Protein AF-W2UG31-F1 (afdb_monomer_lite)

pLDDT: mean 88.17, std 14.82, range [48.47, 98.81]

Radius of gyration: 20.21 Å; chains: 1; bounding box: 58×25×52 Å

Secondary structure (DSSP, 8-state):
---GGGSPPPS-HHHHHHHHHHHHHHHHHHHHHHHHHHHHHHHHHHTTT--SS--HHHHHHHHHHHHHHHHHHHHHHHHHHHHHHHHHHHHHHHHHHTT-TTHHHHHHHHHHHHHHHHHHHHHHHH---HHHHHHHHHIIIIIHHHHHHHHIIIIIHHHHHHHHHTT----

Foldseek 3Di:
DDDLVPFDDALAVVLSVLLNVLLVLLVVLLVLLVVLLVLVVVVVVVVVVPPDDDPDPVVVVSVVVNVVSLVVNLVSLVVSLVSLVVSVVVLLVLCVVLVPPCSPVLVVLSVVVSVVSVVLSVLSVVDPDSVNSVVSSCCSPPVVNVSSSVCCVPPRNVSRVSSVVSPDHHD

Structure (mmCIF, N/CA/C/O backbone):
data_AF-W2UG31-F1
#
_entry.id   AF-W2UG31-F1
#
loop_
_atom_site.group_PDB
_atom_site.id
_atom_site.type_symbol
_atom_site.label_atom_id
_atom_site.label_alt_id
_atom_site.label_comp_id
_atom_site.label_asym_id
_atom_site.label_entity_id
_atom_site.label_seq_id
_atom_site.pdbx_PDB_ins_code
_atom_site.Cartn_x
_atom_site.Cartn_y
_atom_site.Cartn_z
_atom_site.occupancy
_atom_site.B_iso_or_equiv
_atom_site.auth_seq_id
_atom_site.auth_comp_id
_atom_site.auth_asym_id
_atom_site.auth_atom_id
_atom_site.pdbx_PDB_model_num
ATOM 1 N N . MET A 1 1 ? -1.614 6.078 -13.370 1.00 65.44 1 MET A N 1
ATOM 2 C CA . MET A 1 1 ? -1.445 6.363 -11.933 1.00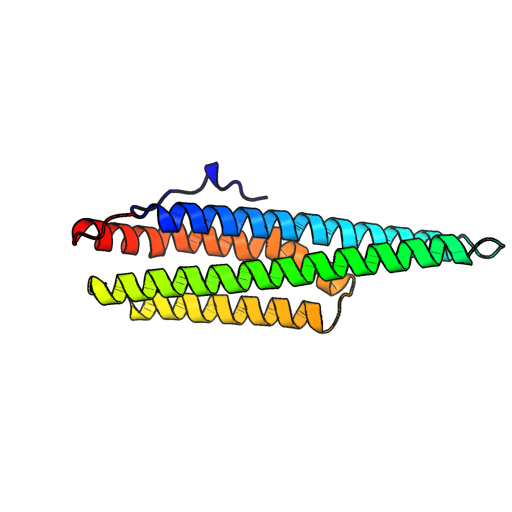 65.44 1 MET A CA 1
ATOM 3 C C . MET A 1 1 ? -2.823 6.568 -11.354 1.00 65.44 1 MET A C 1
ATOM 5 O O . MET A 1 1 ? -3.610 7.268 -11.987 1.00 65.44 1 MET A O 1
ATOM 9 N N . ILE A 1 2 ? -3.129 5.917 -10.235 1.00 68.25 2 ILE A N 1
ATOM 10 C CA . ILE A 1 2 ? -4.380 6.179 -9.521 1.00 68.25 2 ILE A CA 1
ATOM 11 C C . ILE A 1 2 ? -4.197 7.482 -8.745 1.00 68.25 2 ILE A C 1
ATOM 13 O O . ILE A 1 2 ? -3.188 7.656 -8.062 1.00 68.25 2 ILE A O 1
ATOM 17 N N . ASP A 1 3 ? -5.145 8.397 -8.918 1.00 74.31 3 ASP A N 1
ATOM 18 C CA . ASP A 1 3 ? -5.205 9.654 -8.183 1.00 74.31 3 ASP A CA 1
ATOM 19 C C . ASP A 1 3 ? -5.981 9.437 -6.880 1.00 74.31 3 ASP A C 1
ATOM 21 O O . ASP A 1 3 ? -7.165 9.083 -6.914 1.00 74.31 3 ASP A O 1
ATOM 25 N N . PHE A 1 4 ? -5.316 9.637 -5.738 1.00 72.75 4 PHE A N 1
ATOM 26 C CA . PHE A 1 4 ? -5.952 9.517 -4.428 1.00 72.75 4 PHE A CA 1
ATOM 27 C C . PHE A 1 4 ? -7.107 10.512 -4.250 1.00 72.75 4 PHE A C 1
ATOM 29 O O . PHE A 1 4 ? -8.078 10.193 -3.566 1.00 72.75 4 PHE A O 1
ATOM 36 N N . GLU A 1 5 ? -7.072 11.674 -4.911 1.00 72.19 5 GLU A N 1
ATOM 37 C CA . GLU A 1 5 ? -8.159 12.667 -4.865 1.00 72.19 5 GLU A CA 1
ATOM 38 C C . GLU A 1 5 ? -9.484 12.131 -5.431 1.00 72.19 5 GLU A C 1
ATOM 40 O O . GLU A 1 5 ? -10.547 12.703 -5.198 1.00 72.19 5 GLU A O 1
ATOM 45 N N . CYS A 1 6 ? -9.442 11.010 -6.153 1.00 77.12 6 CYS A N 1
ATOM 46 C CA . CYS A 1 6 ? -10.617 10.312 -6.666 1.00 77.12 6 CYS A CA 1
ATOM 47 C C . CYS A 1 6 ? -11.060 9.132 -5.782 1.00 77.12 6 CYS A C 1
ATOM 49 O O . CYS A 1 6 ? -11.990 8.411 -6.151 1.00 77.12 6 CYS A O 1
ATOM 51 N N . THR A 1 7 ? -10.407 8.907 -4.640 1.00 77.50 7 THR A N 1
ATOM 52 C CA . THR A 1 7 ? -10.728 7.809 -3.723 1.00 77.50 7 THR A CA 1
ATOM 53 C C . THR A 1 7 ? -11.632 8.298 -2.585 1.00 77.50 7 THR A C 1
ATOM 55 O O . THR A 1 7 ? -11.411 9.384 -2.042 1.00 77.50 7 THR A O 1
ATOM 58 N N . PRO A 1 8 ? -12.693 7.551 -2.227 1.00 85.75 8 PRO A N 1
ATOM 59 C CA . PRO A 1 8 ? -13.532 7.907 -1.090 1.00 85.75 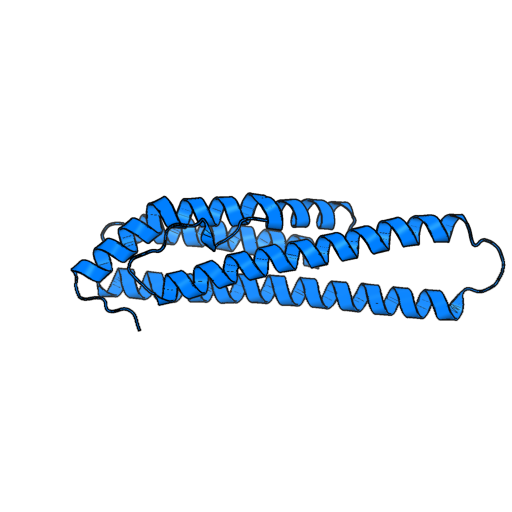8 PRO A CA 1
ATOM 60 C C . PRO A 1 8 ? -12.736 7.928 0.216 1.00 85.75 8 PRO A C 1
ATOM 62 O O . PRO A 1 8 ? -12.001 6.992 0.517 1.00 85.75 8 PRO A O 1
ATOM 65 N N . GLN A 1 9 ? -12.930 8.983 1.003 1.00 93.62 9 GLN A N 1
ATOM 66 C CA . GLN A 1 9 ? -12.378 9.082 2.350 1.00 93.62 9 GLN A CA 1
ATOM 67 C C . GLN A 1 9 ? -13.219 8.287 3.351 1.00 93.62 9 GLN A C 1
ATOM 69 O O . GLN A 1 9 ? -14.444 8.189 3.224 1.00 93.62 9 GLN A O 1
ATOM 74 N N . VAL A 1 10 ? -12.556 7.765 4.378 1.00 95.19 10 VAL A N 1
ATOM 75 C CA . VAL A 1 10 ? -13.175 7.051 5.497 1.00 95.19 10 VAL A CA 1
ATOM 76 C C . VAL A 1 10 ? -13.320 7.964 6.719 1.00 95.19 10 VAL A C 1
ATOM 78 O O . VAL A 1 10 ? -12.778 9.068 6.764 1.00 95.19 10 VAL A O 1
ATOM 81 N N . ALA A 1 11 ? -14.077 7.518 7.724 1.00 95.81 11 ALA A N 1
ATOM 82 C CA . ALA A 1 11 ? -14.434 8.335 8.890 1.00 95.81 11 ALA A CA 1
ATOM 83 C C . ALA A 1 11 ? -13.277 8.607 9.880 1.00 95.81 11 ALA A C 1
ATOM 85 O O . ALA A 1 11 ? -13.463 9.374 10.826 1.00 95.81 11 ALA A O 1
ATOM 86 N N . LEU A 1 12 ? -12.109 7.986 9.686 1.00 94.00 12 LEU A N 1
ATOM 87 C CA . LEU A 1 12 ? -10.915 8.161 10.515 1.0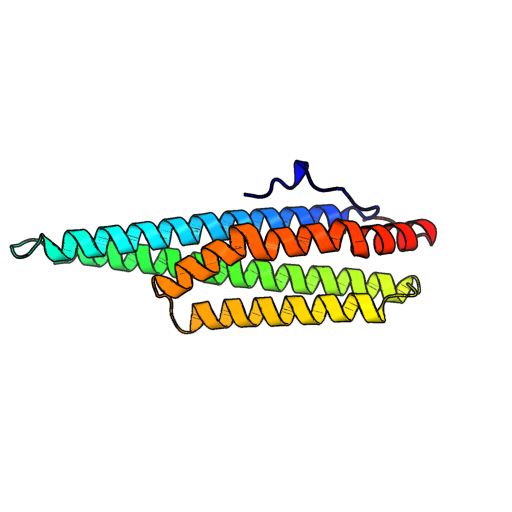0 94.00 12 LEU A CA 1
ATOM 88 C C . LEU A 1 12 ? -9.814 8.833 9.674 1.00 94.00 12 LEU A C 1
ATOM 90 O O . LEU A 1 12 ? -9.386 8.301 8.654 1.00 94.00 12 LEU A O 1
ATOM 94 N N . GLU A 1 13 ? -9.350 10.014 10.090 1.00 92.50 13 GLU A N 1
ATOM 95 C CA . GLU A 1 13 ? -8.414 10.849 9.318 1.00 92.50 13 GLU A CA 1
ATOM 96 C C . GLU A 1 13 ? -7.036 10.211 9.183 1.00 92.50 13 GLU A C 1
ATOM 98 O O . GLU A 1 13 ? -6.394 10.371 8.149 1.00 92.50 13 GLU A O 1
ATOM 103 N N . PHE A 1 14 ? -6.562 9.485 10.203 1.00 93.69 14 PHE A N 1
ATOM 104 C CA . PHE A 1 14 ? -5.256 8.830 10.116 1.00 93.69 14 PHE A CA 1
ATOM 105 C C . PHE A 1 14 ? -5.207 7.829 8.958 1.00 93.69 14 PHE A C 1
ATOM 107 O O . PHE A 1 14 ? -4.243 7.857 8.197 1.00 93.69 14 PHE A O 1
ATOM 114 N N . MET A 1 15 ? -6.288 7.068 8.750 1.00 95.50 15 MET A N 1
ATOM 115 C CA . MET A 1 15 ? -6.423 6.160 7.614 1.00 95.50 15 MET A CA 1
ATOM 116 C C . MET A 1 15 ? -6.369 6.937 6.297 1.00 95.50 15 MET A C 1
ATOM 118 O O . MET A 1 15 ? -5.601 6.586 5.416 1.00 95.50 15 MET A O 1
ATOM 122 N N . ASN A 1 16 ? -7.084 8.063 6.170 1.00 95.31 16 ASN A N 1
ATOM 123 C CA . ASN A 1 16 ? -7.031 8.884 4.950 1.00 95.31 16 ASN A CA 1
ATOM 124 C C . ASN A 1 16 ? -5.611 9.386 4.630 1.00 95.31 16 ASN A C 1
ATOM 126 O O . ASN A 1 16 ? -5.214 9.413 3.462 1.00 95.31 16 ASN A O 1
ATOM 130 N N . ARG A 1 17 ? -4.834 9.777 5.650 1.00 94.81 17 ARG A N 1
ATOM 131 C CA . ARG A 1 17 ? -3.430 10.192 5.479 1.00 94.81 17 ARG A CA 1
ATOM 132 C C . ARG A 1 17 ? -2.547 9.025 5.033 1.00 94.81 17 ARG A C 1
ATOM 134 O O . ARG A 1 17 ? -1.717 9.203 4.143 1.00 94.81 17 ARG A O 1
ATOM 141 N N . GLU A 1 18 ? -2.722 7.855 5.636 1.00 96.38 18 GLU A N 1
ATOM 142 C CA . GLU A 1 18 ? -1.924 6.659 5.348 1.00 96.38 18 GLU A CA 1
ATOM 143 C C . GLU A 1 18 ? -2.283 6.042 3.989 1.00 96.38 18 GLU A C 1
ATOM 145 O O . GLU A 1 18 ? -1.383 5.741 3.207 1.00 96.38 18 GLU A O 1
ATOM 150 N N . HIS A 1 19 ? -3.570 5.985 3.629 1.00 96.69 19 HIS A N 1
ATOM 151 C CA . HIS A 1 19 ? -4.023 5.574 2.299 1.00 96.69 19 HIS A CA 1
ATOM 152 C C . HIS A 1 19 ? -3.404 6.451 1.211 1.00 96.69 19 HIS A C 1
ATOM 154 O O . HIS A 1 19 ? -2.841 5.934 0.246 1.00 96.69 19 HIS A O 1
ATOM 160 N N . ARG A 1 20 ? -3.461 7.781 1.377 1.00 96.19 20 ARG A N 1
ATOM 161 C CA . ARG A 1 20 ? -2.838 8.730 0.446 1.00 96.19 20 ARG A CA 1
ATOM 162 C C . ARG A 1 20 ? -1.365 8.411 0.248 1.00 96.19 20 ARG A C 1
ATOM 164 O O . ARG A 1 20 ? -0.922 8.280 -0.890 1.00 96.19 20 ARG A O 1
ATOM 171 N N . LYS A 1 21 ? -0.634 8.249 1.354 1.00 96.31 21 LYS A N 1
ATOM 172 C CA . LYS A 1 21 ? 0.790 7.923 1.319 1.00 96.31 21 LYS A CA 1
ATOM 173 C C . LYS A 1 21 ? 1.047 6.620 0.557 1.00 96.31 21 LYS A C 1
ATOM 175 O O . LYS A 1 21 ? 1.932 6.592 -0.289 1.00 96.31 21 LYS A O 1
ATOM 180 N N . ALA A 1 22 ? 0.248 5.578 0.783 1.00 97.12 22 ALA A N 1
ATOM 181 C CA . ALA A 1 22 ? 0.396 4.306 0.079 1.00 97.12 22 ALA A CA 1
ATOM 182 C C . ALA A 1 22 ? 0.194 4.438 -1.445 1.00 97.12 22 ALA A C 1
ATOM 184 O O . ALA A 1 22 ? 0.939 3.834 -2.221 1.00 97.12 22 ALA A O 1
ATOM 185 N N . PHE A 1 23 ? -0.762 5.258 -1.903 1.00 96.62 23 PHE A N 1
ATOM 186 C CA . PHE A 1 23 ? -0.905 5.567 -3.333 1.00 96.62 23 PHE A CA 1
ATOM 187 C C . PHE A 1 23 ? 0.267 6.391 -3.877 1.00 96.62 23 PHE A C 1
ATOM 189 O O . PHE A 1 23 ? 0.734 6.124 -4.988 1.00 96.62 23 PHE A O 1
ATOM 196 N N . ASP A 1 24 ? 0.750 7.377 -3.122 1.00 96.31 24 ASP A N 1
ATOM 197 C CA . ASP A 1 24 ? 1.890 8.210 -3.515 1.00 96.31 24 ASP A CA 1
ATOM 198 C C . ASP A 1 24 ? 3.170 7.377 -3.658 1.00 96.31 24 ASP A C 1
ATOM 200 O O . ASP A 1 24 ? 3.866 7.493 -4.673 1.00 96.31 24 ASP A O 1
ATOM 204 N N . ASP A 1 25 ? 3.426 6.480 -2.706 1.00 97.38 25 ASP A N 1
ATOM 205 C CA . ASP A 1 25 ? 4.555 5.551 -2.714 1.00 97.38 25 ASP A CA 1
ATOM 206 C C . ASP A 1 25 ? 4.448 4.555 -3.877 1.00 97.38 25 ASP A C 1
ATOM 208 O O . ASP A 1 25 ? 5.421 4.356 -4.602 1.00 97.38 25 ASP A O 1
ATOM 212 N N . ALA A 1 26 ? 3.265 3.986 -4.142 1.00 96.62 26 ALA A N 1
ATOM 213 C CA . ALA A 1 26 ? 3.058 3.101 -5.294 1.00 96.62 26 ALA A CA 1
ATOM 214 C C . ALA A 1 26 ? 3.293 3.831 -6.632 1.00 96.62 26 ALA A C 1
ATOM 216 O O . ALA A 1 26 ? 3.957 3.318 -7.537 1.00 96.62 26 ALA A O 1
ATOM 217 N N . ASN A 1 27 ? 2.807 5.068 -6.752 1.00 96.06 27 ASN A N 1
ATOM 218 C CA . ASN A 1 27 ? 3.043 5.906 -7.924 1.00 96.06 27 ASN A CA 1
ATOM 219 C C . ASN A 1 27 ? 4.529 6.295 -8.064 1.00 96.06 27 ASN A C 1
ATOM 221 O O . ASN A 1 27 ? 5.030 6.386 -9.186 1.00 96.06 27 ASN A O 1
ATOM 225 N N . ALA A 1 28 ? 5.241 6.536 -6.960 1.00 96.50 28 ALA A N 1
ATOM 226 C CA . ALA A 1 28 ? 6.679 6.803 -6.961 1.00 96.50 28 ALA A CA 1
ATOM 227 C C . ALA A 1 28 ? 7.487 5.566 -7.367 1.00 96.50 28 ALA A C 1
ATOM 229 O O . ALA A 1 28 ? 8.345 5.669 -8.244 1.00 96.50 28 ALA A O 1
ATOM 230 N N . LEU A 1 29 ? 7.133 4.396 -6.838 1.00 96.81 29 LEU A N 1
ATOM 231 C CA . LEU A 1 29 ? 7.750 3.118 -7.178 1.00 96.81 29 LEU A CA 1
ATOM 232 C C . LEU A 1 29 ? 7.616 2.828 -8.672 1.00 96.81 29 LEU A C 1
ATOM 234 O O . LEU A 1 29 ? 8.593 2.481 -9.330 1.00 96.81 29 LEU A O 1
ATOM 238 N N . LYS A 1 30 ? 6.431 3.070 -9.241 1.00 95.62 30 LYS A N 1
ATOM 239 C CA . LYS A 1 30 ? 6.206 2.966 -10.685 1.00 95.62 30 LYS A CA 1
ATOM 240 C C . LYS A 1 30 ? 7.172 3.837 -11.493 1.00 95.62 30 LYS A C 1
ATOM 242 O O . LYS A 1 30 ? 7.716 3.369 -12.488 1.00 95.62 30 LYS A O 1
ATOM 247 N N . ARG A 1 31 ? 7.386 5.092 -11.084 1.00 95.81 31 ARG A N 1
ATOM 248 C CA . ARG A 1 31 ? 8.290 6.015 -11.793 1.00 95.81 31 ARG A CA 1
ATOM 249 C C . ARG A 1 31 ? 9.743 5.546 -11.739 1.00 95.81 31 ARG A C 1
ATOM 251 O O . ARG A 1 31 ? 10.412 5.592 -12.766 1.00 95.81 31 ARG A O 1
ATOM 258 N N . LEU A 1 32 ? 10.203 5.070 -10.581 1.00 95.31 32 LEU A N 1
ATOM 259 C CA . LEU A 1 32 ? 11.555 4.525 -10.432 1.00 95.31 32 LEU A CA 1
ATOM 260 C C . LEU A 1 32 ? 11.750 3.273 -11.296 1.00 95.31 32 LEU A C 1
ATOM 262 O O . LEU A 1 32 ? 12.729 3.175 -12.030 1.00 95.31 32 LEU A O 1
ATOM 266 N N . LEU A 1 33 ? 10.777 2.358 -11.294 1.00 94.81 33 LEU A N 1
ATOM 267 C CA . LEU A 1 33 ? 10.814 1.149 -12.121 1.00 94.81 33 LEU A CA 1
ATOM 268 C C . LEU A 1 33 ? 10.830 1.467 -13.622 1.00 94.81 33 LEU A C 1
ATOM 270 O O . LEU A 1 33 ? 11.576 0.841 -14.371 1.00 94.81 33 LEU A O 1
ATOM 274 N N . ASP A 1 34 ? 10.049 2.452 -14.073 1.00 93.00 34 ASP A N 1
ATOM 275 C CA . ASP A 1 34 ? 10.067 2.890 -15.473 1.00 93.00 34 ASP A CA 1
ATOM 276 C C . ASP A 1 34 ? 11.413 3.522 -15.863 1.00 93.00 34 ASP A C 1
ATOM 278 O O . ASP A 1 34 ? 11.903 3.276 -16.966 1.00 93.00 34 ASP A O 1
ATOM 282 N N . SER A 1 35 ? 12.020 4.304 -14.961 1.00 91.56 35 SER A N 1
ATOM 283 C CA . SER A 1 35 ? 13.359 4.880 -15.153 1.00 91.56 35 SER A CA 1
ATOM 284 C C . SER A 1 35 ? 14.416 3.783 -15.291 1.00 91.56 35 SER A C 1
ATOM 286 O O . SER A 1 35 ? 15.143 3.738 -16.285 1.00 91.56 35 SER A O 1
ATOM 288 N N . ALA A 1 36 ? 14.425 2.827 -14.358 1.00 90.50 36 ALA A N 1
ATOM 289 C CA . ALA A 1 36 ? 15.343 1.694 -14.372 1.00 90.50 36 ALA A CA 1
ATOM 290 C C . ALA A 1 36 ? 15.164 0.814 -15.623 1.00 90.50 36 ALA A C 1
ATOM 292 O O . ALA A 1 36 ? 16.141 0.321 -16.193 1.00 90.50 36 ALA A O 1
ATOM 293 N N . LEU A 1 37 ? 13.922 0.630 -16.088 1.00 90.19 37 LEU A N 1
ATOM 294 C CA . LEU A 1 37 ? 13.637 -0.081 -17.333 1.00 90.19 37 LEU A CA 1
ATOM 295 C C . LEU A 1 37 ? 14.212 0.656 -18.544 1.00 90.19 37 LEU A C 1
ATOM 297 O O . LEU A 1 37 ? 14.851 0.032 -19.391 1.00 90.19 37 LEU A O 1
ATOM 301 N N . ALA A 1 38 ? 13.983 1.969 -18.628 1.00 88.62 38 ALA A N 1
ATOM 302 C CA . ALA A 1 38 ? 14.470 2.792 -19.724 1.00 88.62 38 ALA A CA 1
ATOM 303 C C . ALA A 1 38 ? 15.998 2.724 -19.817 1.00 88.62 38 ALA A C 1
ATOM 305 O O . ALA A 1 38 ? 16.515 2.363 -20.873 1.00 88.62 38 ALA A O 1
ATOM 306 N N . LEU A 1 39 ? 16.711 2.970 -18.712 1.00 85.44 39 LEU A N 1
ATOM 307 C CA . LEU A 1 39 ? 18.178 2.926 -18.664 1.00 85.44 39 LEU A CA 1
ATOM 308 C C . LEU A 1 39 ? 18.741 1.601 -19.187 1.00 85.44 39 LEU A C 1
ATOM 310 O O . LEU A 1 39 ? 19.670 1.592 -19.987 1.00 85.44 39 LEU A O 1
ATOM 314 N N . ARG A 1 40 ? 18.135 0.473 -18.813 1.00 83.38 40 ARG A N 1
ATOM 315 C CA . ARG A 1 40 ? 18.595 -0.852 -19.252 1.00 83.38 40 ARG A CA 1
ATOM 316 C C . ARG A 1 40 ? 18.326 -1.144 -20.718 1.00 83.38 40 ARG A C 1
ATOM 318 O O . ARG A 1 40 ? 19.114 -1.843 -21.349 1.00 83.38 40 ARG A O 1
ATOM 325 N N . LEU A 1 41 ? 17.220 -0.641 -21.259 1.00 82.88 41 LEU A N 1
ATOM 326 C CA . LEU A 1 41 ? 16.925 -0.772 -22.684 1.00 82.88 41 LEU A CA 1
ATOM 327 C C . LEU A 1 41 ? 17.861 0.105 -23.529 1.00 82.88 41 LEU A C 1
ATOM 329 O O . LEU A 1 41 ? 18.283 -0.334 -24.597 1.00 82.88 41 LEU A O 1
ATOM 333 N N . PHE A 1 42 ? 18.214 1.302 -23.049 1.00 77.19 42 PHE A N 1
ATOM 334 C CA . PHE A 1 42 ? 19.154 2.197 -23.731 1.00 77.19 42 PHE A CA 1
ATOM 335 C C . PHE A 1 42 ? 20.605 1.696 -23.650 1.00 77.19 42 PHE A C 1
ATOM 337 O O . PHE A 1 42 ? 21.236 1.562 -24.697 1.00 77.19 42 PHE A O 1
ATOM 344 N N . GLY A 1 43 ? 21.092 1.286 -22.474 1.00 65.50 43 GLY A N 1
ATOM 345 C CA . GLY A 1 43 ? 22.449 0.735 -22.320 1.00 65.50 43 GLY A CA 1
ATOM 346 C C . GLY A 1 43 ? 22.672 -0.567 -23.107 1.00 65.50 43 GLY A C 1
ATOM 347 O O . GLY A 1 43 ? 23.735 -0.787 -23.685 1.00 65.50 43 GLY A O 1
ATOM 348 N N . ALA A 1 44 ? 21.637 -1.407 -23.250 1.00 59.25 44 ALA A N 1
ATOM 349 C CA . ALA A 1 44 ? 21.697 -2.587 -24.120 1.00 59.25 44 ALA A CA 1
ATOM 350 C C . ALA A 1 44 ? 21.803 -2.238 -25.621 1.00 59.25 44 ALA A C 1
ATOM 352 O O . ALA A 1 44 ? 22.280 -3.057 -26.407 1.00 59.25 44 ALA A O 1
ATOM 353 N N . SER A 1 45 ? 21.356 -1.043 -26.024 1.00 56.56 45 SER A N 1
ATOM 354 C CA . SER A 1 45 ? 21.428 -0.558 -27.405 1.00 56.56 45 SER A CA 1
ATOM 355 C C . SER A 1 45 ? 22.768 0.110 -27.729 1.00 56.56 45 SER A C 1
ATOM 357 O O . SER A 1 45 ? 23.225 -0.010 -28.864 1.00 56.56 45 SER A O 1
ATOM 359 N N . GLU A 1 46 ? 23.401 0.798 -26.774 1.00 53.84 46 GLU A N 1
ATOM 360 C CA . GLU A 1 46 ? 24.723 1.427 -26.953 1.00 53.84 46 GLU A CA 1
ATOM 361 C C . GLU A 1 46 ? 25.867 0.406 -26.892 1.00 53.84 46 GLU A C 1
ATOM 363 O O . GLU A 1 46 ? 26.774 0.454 -27.725 1.00 53.84 46 GLU A O 1
ATOM 368 N N . SER A 1 47 ? 25.756 -0.614 -26.032 1.00 52.41 47 SER A N 1
ATOM 369 C CA . SER A 1 47 ? 26.698 -1.745 -25.974 1.00 52.41 47 SER A CA 1
ATOM 370 C C . SER A 1 47 ? 26.821 -2.519 -27.300 1.00 52.41 47 SER A C 1
ATOM 372 O O . SER A 1 47 ? 27.856 -3.129 -27.559 1.00 52.41 47 SER A O 1
ATOM 374 N N . GLN A 1 48 ? 25.802 -2.488 -28.169 1.00 52.00 48 GLN A N 1
ATOM 375 C CA . GLN A 1 48 ? 25.868 -3.099 -29.506 1.00 52.00 48 GLN A CA 1
ATOM 376 C C . GLN A 1 48 ? 26.507 -2.195 -30.576 1.00 52.00 48 GLN A C 1
ATOM 378 O O . GLN A 1 48 ? 26.774 -2.672 -31.680 1.00 52.00 48 GLN A O 1
ATOM 383 N N . ALA A 1 49 ? 26.736 -0.910 -30.285 1.00 52.25 49 ALA A N 1
ATOM 384 C CA . ALA A 1 49 ? 27.219 0.087 -31.243 1.00 52.25 49 ALA A CA 1
ATOM 385 C C . ALA A 1 49 ? 28.660 0.568 -30.978 1.00 52.25 49 ALA A C 1
ATOM 387 O O . ALA A 1 49 ? 29.303 1.063 -31.904 1.00 52.25 49 ALA A O 1
ATOM 388 N N . LEU A 1 50 ? 29.175 0.414 -29.755 1.00 48.47 50 LEU A N 1
ATOM 389 C CA . LEU A 1 50 ? 30.480 0.923 -29.313 1.00 48.47 50 LEU A CA 1
ATOM 390 C C . LEU A 1 50 ? 31.552 -0.176 -29.262 1.00 48.47 50 LEU A C 1
ATOM 392 O O . LEU A 1 50 ? 32.170 -0.429 -28.237 1.00 48.47 50 LEU A O 1
ATOM 396 N N . ASP A 1 51 ? 31.809 -0.811 -30.401 1.00 48.56 51 ASP A N 1
ATOM 397 C CA . ASP A 1 51 ? 32.986 -1.667 -30.593 1.00 48.56 51 ASP A CA 1
ATOM 398 C C . ASP A 1 51 ? 34.110 -0.829 -31.242 1.00 48.56 51 ASP A C 1
ATOM 400 O O . ASP A 1 51 ? 34.546 -1.138 -32.341 1.00 48.56 51 ASP A O 1
ATOM 404 N N . GLU A 1 52 ? 34.496 0.312 -30.636 1.00 50.91 52 GLU A N 1
ATOM 405 C CA . GLU A 1 52 ? 35.766 1.037 -30.885 1.00 50.91 52 GLU A CA 1
ATOM 406 C C . GLU A 1 52 ? 35.920 2.299 -29.985 1.00 50.91 52 GLU A C 1
ATOM 408 O O . GLU A 1 52 ? 35.353 3.353 -30.253 1.00 50.91 52 GLU A O 1
ATOM 413 N N . PHE A 1 53 ? 36.779 2.189 -28.956 1.00 49.53 53 PHE A N 1
ATOM 414 C CA . PHE A 1 53 ? 37.461 3.256 -28.184 1.00 49.53 53 PHE A CA 1
ATOM 415 C C . PHE A 1 53 ? 36.631 4.302 -27.391 1.00 49.53 53 PHE A C 1
ATOM 417 O O . PHE A 1 53 ? 36.292 5.361 -27.914 1.00 49.53 53 PHE A O 1
ATOM 424 N N . GLY A 1 54 ? 36.517 4.110 -26.061 1.00 51.66 54 GLY A N 1
ATOM 425 C CA . GLY A 1 54 ? 36.183 5.203 -25.117 1.00 51.66 54 GLY A CA 1
ATOM 426 C C . GLY A 1 54 ? 35.675 4.850 -23.702 1.00 51.66 54 GLY A C 1
ATOM 427 O O . GLY A 1 54 ? 35.177 5.736 -23.021 1.00 51.66 54 GLY A O 1
ATOM 428 N N . ASP A 1 55 ? 35.796 3.602 -23.243 1.00 53.44 55 ASP A N 1
ATOM 429 C CA . ASP A 1 55 ? 34.728 2.941 -22.463 1.00 53.44 55 ASP A CA 1
ATOM 430 C C . ASP A 1 55 ? 34.776 3.042 -20.915 1.00 53.44 55 ASP A C 1
ATOM 432 O O . ASP A 1 55 ? 33.825 2.673 -20.232 1.00 53.44 55 ASP A O 1
ATOM 436 N N . GLU A 1 56 ? 35.861 3.525 -20.300 1.00 54.44 56 GLU A N 1
ATOM 437 C CA . GLU A 1 56 ? 36.027 3.367 -18.836 1.00 54.44 56 GLU A CA 1
ATOM 438 C C . GLU A 1 56 ? 35.222 4.376 -17.989 1.00 54.44 56 GLU A C 1
ATOM 440 O O . GLU A 1 56 ? 34.740 4.028 -16.914 1.00 54.44 56 GLU A O 1
ATOM 445 N N . ILE A 1 57 ? 35.033 5.617 -18.456 1.00 56.91 57 ILE A N 1
ATOM 446 C CA . ILE A 1 57 ? 34.365 6.673 -17.663 1.00 56.91 57 ILE A CA 1
ATOM 447 C C . ILE A 1 57 ? 32.834 6.611 -17.798 1.00 56.91 57 ILE A C 1
ATOM 449 O O . ILE A 1 57 ? 32.121 6.858 -16.824 1.00 56.91 57 ILE A O 1
ATOM 453 N N . GLU A 1 58 ? 32.322 6.273 -18.985 1.00 57.66 58 GLU A N 1
ATOM 454 C CA . GLU A 1 58 ? 30.878 6.129 -19.231 1.00 57.66 58 GLU A CA 1
ATOM 455 C C . GLU A 1 58 ? 30.326 4.900 -18.497 1.00 57.66 58 GLU A C 1
ATOM 457 O O . GLU A 1 58 ? 29.357 5.023 -17.745 1.00 57.66 58 GLU A O 1
ATOM 462 N N . THR A 1 59 ? 31.041 3.772 -18.559 1.00 60.03 59 THR A N 1
ATOM 463 C CA . THR A 1 59 ? 30.689 2.540 -17.840 1.00 60.03 59 THR A CA 1
ATOM 464 C C . THR A 1 59 ? 30.642 2.734 -16.317 1.00 60.03 59 THR A C 1
ATOM 466 O O . THR A 1 59 ? 29.709 2.273 -15.657 1.00 60.03 59 THR A O 1
ATOM 469 N N . GLU A 1 60 ? 31.601 3.452 -15.715 1.00 60.38 60 GLU A N 1
ATOM 470 C CA . GLU A 1 60 ? 31.582 3.729 -14.267 1.00 60.38 60 GLU A CA 1
ATOM 471 C C . GLU A 1 60 ? 30.392 4.608 -13.843 1.00 60.38 60 GLU A C 1
ATOM 473 O O . GLU A 1 60 ? 29.810 4.399 -12.771 1.00 60.38 60 GLU A O 1
ATOM 478 N N . MET A 1 61 ? 30.010 5.585 -14.671 1.00 60.81 61 MET A N 1
ATOM 479 C CA . MET A 1 61 ? 28.870 6.461 -14.400 1.00 60.81 61 MET A CA 1
ATOM 480 C C . MET A 1 61 ? 27.537 5.709 -14.533 1.00 60.81 61 MET A C 1
ATOM 482 O O . MET A 1 61 ? 26.665 5.868 -13.678 1.00 60.81 61 MET A O 1
ATOM 486 N N . GLU A 1 62 ? 27.392 4.850 -15.543 1.00 60.97 62 GLU A N 1
ATOM 487 C CA . GLU A 1 62 ? 26.202 4.015 -15.751 1.00 60.97 62 GLU A CA 1
ATOM 488 C C . GLU A 1 62 ? 25.997 2.972 -14.651 1.00 60.97 62 GLU A C 1
ATOM 490 O O . GLU A 1 62 ? 24.875 2.803 -14.158 1.00 60.97 62 GLU A O 1
ATOM 495 N N . ILE A 1 63 ? 27.072 2.304 -14.217 1.00 65.62 63 ILE A N 1
ATOM 496 C CA . ILE A 1 63 ? 27.031 1.346 -13.103 1.00 65.62 63 ILE A CA 1
ATOM 497 C C . ILE A 1 63 ? 26.593 2.054 -11.820 1.00 65.62 63 ILE A C 1
ATOM 499 O O . ILE A 1 63 ? 25.741 1.550 -11.087 1.00 65.62 63 ILE A O 1
ATOM 503 N N . LYS A 1 64 ? 27.138 3.246 -11.554 1.00 64.12 64 LYS A N 1
ATOM 504 C CA . LYS A 1 64 ? 26.811 4.012 -10.350 1.00 64.12 64 LYS A CA 1
ATOM 505 C C . LYS A 1 64 ? 25.362 4.499 -10.350 1.00 64.12 64 LYS A C 1
ATOM 507 O O . LYS A 1 64 ? 24.706 4.392 -9.319 1.00 64.12 64 LYS A O 1
ATOM 512 N N . THR A 1 65 ? 24.856 4.989 -11.480 1.00 67.06 65 THR A N 1
ATOM 513 C CA . THR A 1 65 ? 23.446 5.393 -11.623 1.00 67.06 65 THR A CA 1
ATOM 514 C C . THR A 1 65 ? 22.507 4.195 -11.485 1.00 67.06 65 THR A C 1
ATOM 516 O O . THR A 1 65 ? 21.551 4.258 -10.722 1.00 67.06 65 THR A O 1
ATOM 519 N N . SER A 1 66 ? 22.817 3.068 -12.130 1.00 69.81 66 SER A N 1
ATOM 520 C CA . SER A 1 66 ? 21.999 1.850 -12.035 1.00 69.81 66 SER A CA 1
ATOM 521 C C . SER A 1 66 ? 21.930 1.289 -10.611 1.00 69.81 66 SER A C 1
ATOM 523 O O . SER A 1 66 ? 20.892 0.770 -10.202 1.00 69.81 66 SER A O 1
ATOM 525 N N . GLN A 1 67 ? 23.022 1.393 -9.848 1.00 73.31 67 GLN A N 1
ATOM 526 C CA . GLN A 1 67 ? 23.049 0.981 -8.446 1.00 73.31 67 GLN A CA 1
ATOM 527 C C . GLN A 1 67 ? 22.222 1.922 -7.560 1.00 73.31 67 GLN A C 1
ATOM 529 O O . GLN A 1 67 ? 21.488 1.444 -6.701 1.00 73.31 67 GLN A O 1
ATOM 534 N N . LEU A 1 68 ? 22.305 3.238 -7.788 1.00 71.31 68 LEU A N 1
ATOM 535 C CA . LEU A 1 68 ? 21.508 4.227 -7.056 1.00 71.31 68 LEU A CA 1
ATOM 536 C C . LEU A 1 68 ? 20.005 4.014 -7.274 1.00 71.31 68 LEU A C 1
ATOM 538 O O . LEU A 1 68 ? 19.269 3.920 -6.296 1.00 71.31 68 LEU A O 1
ATOM 542 N N . ASP A 1 69 ? 19.568 3.836 -8.523 1.00 80.19 69 ASP A N 1
ATOM 543 C CA . ASP A 1 69 ? 18.165 3.541 -8.845 1.00 80.19 69 ASP A CA 1
ATOM 544 C C . ASP A 1 69 ? 17.700 2.239 -8.171 1.00 80.19 69 ASP A C 1
ATOM 546 O O . ASP A 1 69 ? 16.577 2.146 -7.672 1.00 80.19 69 ASP A O 1
ATOM 550 N N . SER A 1 70 ? 18.573 1.226 -8.119 1.00 86.81 70 SER A N 1
ATOM 551 C CA . SER A 1 70 ? 18.256 -0.047 -7.471 1.00 86.81 70 SER A CA 1
ATOM 552 C C . SER A 1 70 ? 18.069 0.096 -5.958 1.00 86.81 70 SER A C 1
ATOM 554 O O . SER A 1 70 ? 17.154 -0.509 -5.393 1.00 86.81 70 SER A O 1
ATOM 556 N N . ASP A 1 71 ? 18.919 0.890 -5.306 1.00 91.12 71 ASP A N 1
ATOM 557 C CA . ASP A 1 71 ? 18.848 1.150 -3.868 1.00 91.12 71 ASP A CA 1
ATOM 558 C C . ASP A 1 71 ? 17.604 1.989 -3.517 1.00 91.12 71 ASP A C 1
ATOM 560 O O . ASP A 1 71 ? 16.953 1.729 -2.504 1.00 91.12 71 ASP A O 1
ATOM 564 N N . GLU A 1 72 ? 17.230 2.960 -4.358 1.00 94.25 72 GLU A N 1
ATOM 565 C CA . GLU A 1 72 ? 16.011 3.763 -4.182 1.00 94.25 72 GLU A CA 1
ATOM 566 C C . GLU A 1 72 ? 14.735 2.919 -4.316 1.00 94.25 72 GLU A C 1
ATOM 568 O O . GLU A 1 72 ? 13.806 3.074 -3.517 1.00 94.25 72 GLU A O 1
ATOM 573 N N . ILE A 1 73 ? 14.688 1.996 -5.285 1.00 95.31 73 ILE A N 1
ATOM 574 C CA . ILE A 1 73 ? 13.564 1.061 -5.456 1.00 95.31 73 ILE A CA 1
ATOM 575 C C . ILE A 1 73 ? 13.428 0.155 -4.229 1.00 95.31 73 ILE A C 1
ATOM 577 O O . ILE A 1 73 ? 12.334 0.057 -3.671 1.00 95.31 73 ILE A O 1
ATOM 581 N N . GLU A 1 74 ? 14.523 -0.468 -3.783 1.00 95.62 74 GLU A N 1
ATOM 582 C CA . GLU A 1 74 ? 14.547 -1.325 -2.587 1.00 95.62 74 GLU A CA 1
ATOM 583 C C . GLU A 1 74 ? 14.044 -0.560 -1.354 1.00 95.62 74 GLU A C 1
ATOM 585 O O . GLU A 1 74 ? 13.141 -1.018 -0.651 1.00 95.62 74 GLU A O 1
ATOM 590 N N . GLN A 1 75 ? 14.575 0.643 -1.117 1.00 96.69 75 GLN A N 1
ATOM 591 C CA . GLN A 1 75 ? 14.167 1.475 0.014 1.00 96.69 75 GLN A CA 1
ATOM 592 C C . GLN A 1 75 ? 12.679 1.814 -0.036 1.00 96.69 75 GLN A C 1
ATOM 594 O O . GLN A 1 75 ? 11.994 1.694 0.980 1.00 96.69 75 GLN A O 1
ATOM 599 N N . LEU A 1 76 ? 12.156 2.196 -1.202 1.00 97.62 76 LEU A N 1
ATOM 600 C CA . LEU A 1 76 ? 10.749 2.556 -1.334 1.00 97.62 76 LEU A CA 1
ATOM 601 C C . LEU A 1 76 ? 9.818 1.346 -1.179 1.00 97.62 76 LEU A C 1
ATOM 603 O O . LEU A 1 76 ? 8.767 1.471 -0.551 1.00 97.62 76 LEU A O 1
ATOM 607 N N . MET A 1 77 ? 10.201 0.169 -1.686 1.00 97.62 77 MET A N 1
ATOM 608 C CA . MET A 1 77 ? 9.454 -1.073 -1.454 1.00 97.62 77 MET A CA 1
ATOM 609 C C . MET A 1 77 ? 9.410 -1.428 0.037 1.00 97.62 77 MET A C 1
ATOM 611 O O . MET A 1 77 ? 8.342 -1.762 0.560 1.00 97.62 77 MET A O 1
ATOM 615 N N . GLN A 1 78 ? 10.538 -1.296 0.741 1.00 97.81 78 GLN A N 1
ATOM 616 C CA . GLN A 1 78 ? 10.617 -1.526 2.182 1.00 97.81 78 GLN A CA 1
ATOM 617 C C . GLN A 1 78 ? 9.792 -0.501 2.974 1.00 97.81 78 GLN A C 1
ATOM 619 O O . GLN A 1 78 ? 9.107 -0.877 3.930 1.00 97.81 78 GLN A O 1
ATOM 624 N N . THR A 1 79 ? 9.827 0.780 2.592 1.00 98.38 79 THR A N 1
ATOM 625 C CA . THR A 1 79 ? 8.999 1.837 3.192 1.00 98.38 79 THR A CA 1
ATOM 626 C C . THR A 1 79 ? 7.517 1.540 3.011 1.00 98.38 79 THR A C 1
ATOM 628 O O . THR A 1 79 ? 6.797 1.499 4.006 1.00 98.38 79 THR A O 1
ATOM 631 N N . LEU A 1 80 ? 7.071 1.250 1.785 1.00 98.31 80 LEU A N 1
ATOM 632 C CA . LEU A 1 80 ? 5.670 0.938 1.501 1.00 98.31 80 LEU A CA 1
ATOM 633 C C . LEU A 1 80 ? 5.184 -0.259 2.331 1.00 98.31 80 LEU A C 1
ATOM 635 O O . LEU A 1 80 ? 4.113 -0.196 2.933 1.00 98.31 80 LEU A O 1
ATOM 639 N N . LEU A 1 81 ? 5.975 -1.335 2.410 1.00 98.50 81 LEU A N 1
ATOM 640 C CA . LEU A 1 81 ? 5.648 -2.502 3.232 1.00 98.50 81 LEU A CA 1
ATOM 641 C C . LEU A 1 81 ? 5.563 -2.146 4.720 1.00 98.50 81 LEU A C 1
ATOM 643 O O . LEU A 1 81 ? 4.609 -2.538 5.387 1.00 98.50 81 LEU A O 1
ATOM 647 N N . SER A 1 82 ? 6.546 -1.414 5.241 1.00 98.50 82 SER A N 1
ATOM 648 C CA . SER A 1 82 ? 6.624 -1.101 6.674 1.00 98.50 82 SER A CA 1
ATOM 649 C C . SER A 1 82 ? 5.486 -0.182 7.117 1.00 98.50 82 SER A C 1
ATOM 651 O O . SER A 1 82 ? 4.887 -0.408 8.167 1.00 98.50 82 SER A O 1
ATOM 653 N N . ASP A 1 83 ? 5.145 0.810 6.296 1.00 98.56 83 ASP A N 1
ATOM 654 C CA . ASP A 1 83 ? 4.030 1.713 6.572 1.00 98.56 83 ASP A CA 1
ATOM 655 C C . ASP A 1 83 ? 2.681 1.003 6.444 1.00 98.56 83 ASP A C 1
ATOM 657 O O . ASP A 1 83 ? 1.801 1.232 7.266 1.00 98.56 83 ASP A O 1
ATOM 661 N N . THR A 1 84 ? 2.535 0.080 5.487 1.00 98.56 84 THR A N 1
ATOM 662 C CA . THR A 1 84 ? 1.315 -0.736 5.354 1.00 98.56 84 THR A CA 1
ATOM 663 C C . THR A 1 84 ? 1.130 -1.676 6.551 1.00 98.56 84 THR A C 1
ATOM 665 O O . THR A 1 84 ? 0.020 -1.820 7.053 1.00 98.56 84 THR A O 1
ATOM 668 N N . VAL A 1 85 ? 2.211 -2.285 7.062 1.00 98.69 85 VAL A N 1
ATOM 669 C CA . VAL A 1 85 ? 2.164 -3.079 8.305 1.00 98.69 85 VAL A CA 1
ATOM 670 C C . VAL A 1 85 ? 1.693 -2.216 9.471 1.00 98.69 85 VAL A C 1
ATOM 672 O O . VAL A 1 85 ? 0.750 -2.592 10.160 1.00 98.69 85 VAL A O 1
ATOM 675 N N . ARG A 1 86 ? 2.315 -1.049 9.665 1.00 98.44 86 ARG A N 1
ATOM 676 C CA . ARG A 1 86 ? 1.956 -0.125 10.744 1.00 98.44 86 ARG A CA 1
ATOM 677 C C . ARG A 1 86 ? 0.498 0.331 10.650 1.00 98.44 86 ARG A C 1
ATOM 679 O O . ARG A 1 86 ? -0.184 0.392 11.666 1.00 98.44 86 ARG A O 1
ATOM 686 N N . HIS A 1 87 ? 0.043 0.660 9.447 1.00 98.25 87 HIS A N 1
ATOM 687 C CA . HIS A 1 87 ? -1.334 1.051 9.176 1.00 98.25 87 HIS A CA 1
ATOM 688 C C . HIS A 1 87 ? -2.315 -0.037 9.638 1.00 98.25 87 HIS A C 1
ATOM 690 O O . HIS A 1 87 ? -3.183 0.228 10.469 1.00 98.25 87 HIS A O 1
ATOM 696 N N . PHE A 1 88 ? -2.103 -1.289 9.219 1.00 98.69 88 PHE A N 1
ATOM 697 C CA . PHE A 1 88 ? -2.946 -2.405 9.652 1.00 98.69 88 PHE A CA 1
ATOM 698 C C . PHE A 1 88 ? -2.857 -2.693 11.150 1.00 98.69 88 PHE A C 1
ATOM 700 O O . PHE A 1 88 ? -3.865 -3.049 11.748 1.00 98.69 88 PHE A O 1
ATOM 707 N N . GLU A 1 89 ? -1.695 -2.527 11.785 1.00 98.25 89 GLU A N 1
ATOM 708 C CA . GLU A 1 89 ? -1.570 -2.673 13.242 1.00 98.25 89 GLU A CA 1
ATOM 709 C C . GLU A 1 89 ? -2.467 -1.673 13.990 1.00 98.25 89 GLU A C 1
ATOM 711 O O . GLU A 1 89 ? -3.174 -2.064 14.919 1.00 98.25 89 GLU A O 1
ATOM 716 N N . LEU A 1 90 ? -2.498 -0.409 13.552 1.00 97.19 90 LEU A N 1
ATOM 717 C CA . LEU A 1 90 ? -3.350 0.632 14.142 1.00 97.19 90 LEU A CA 1
ATOM 718 C C . LEU A 1 90 ? -4.840 0.355 13.919 1.00 97.19 90 LEU A C 1
ATOM 720 O O . LEU A 1 90 ? -5.664 0.554 14.817 1.00 97.19 90 LEU A O 1
ATOM 724 N N . GLU A 1 91 ? -5.203 -0.113 12.728 1.00 98.12 91 GLU A N 1
ATOM 725 C CA . GLU A 1 91 ? -6.577 -0.507 12.435 1.00 98.12 91 GLU A CA 1
ATOM 726 C C . GLU A 1 91 ? -7.016 -1.717 13.248 1.00 98.12 91 GLU A C 1
ATOM 728 O O . GLU A 1 91 ? -8.123 -1.730 13.778 1.00 98.12 91 GLU A O 1
ATOM 733 N N . GLU A 1 92 ? -6.161 -2.729 13.380 1.00 98.38 92 GLU A N 1
ATOM 734 C CA . GLU A 1 92 ? -6.452 -3.932 14.152 1.00 98.38 92 GLU A CA 1
ATOM 735 C C . GLU A 1 92 ? -6.562 -3.648 15.649 1.00 98.38 92 GLU A C 1
ATOM 737 O O . GLU A 1 92 ? -7.458 -4.202 16.294 1.00 98.38 92 GLU A O 1
ATOM 742 N N . GLU A 1 93 ? -5.721 -2.759 16.185 1.00 97.19 93 GLU A N 1
ATOM 743 C CA . GLU A 1 93 ? -5.843 -2.230 17.548 1.00 97.19 93 GLU A CA 1
ATOM 744 C C . GLU A 1 93 ? -7.184 -1.509 17.728 1.00 97.19 93 GLU A C 1
ATOM 746 O O . GLU A 1 93 ? -7.921 -1.785 18.675 1.00 97.19 93 GLU A O 1
ATOM 751 N N . SER A 1 94 ? -7.566 -0.666 16.767 1.00 96.38 94 SER A N 1
ATOM 752 C CA . SER A 1 94 ? -8.844 0.049 16.808 1.00 96.38 94 SER A CA 1
ATOM 753 C C . SER A 1 94 ? -10.036 -0.920 16.689 1.00 96.38 94 SER A C 1
ATOM 755 O O . SER A 1 94 ? -11.025 -0.821 17.417 1.00 96.38 94 SER A O 1
ATOM 757 N N . MET A 1 95 ? -9.965 -1.921 15.812 1.00 97.94 95 MET A N 1
ATOM 758 C CA . MET A 1 95 ? -10.993 -2.958 15.690 1.00 97.94 95 MET A CA 1
ATOM 759 C C . MET A 1 95 ? -11.142 -3.772 16.979 1.00 97.94 95 MET A C 1
ATOM 761 O O . MET A 1 95 ? -12.257 -4.172 17.320 1.00 97.94 95 MET A O 1
ATOM 765 N N . GLU A 1 96 ? -10.045 -4.024 17.691 1.00 97.81 96 GLU A N 1
ATOM 766 C CA . GLU A 1 96 ? -10.051 -4.672 19.000 1.00 97.81 96 GLU A CA 1
ATOM 767 C C . GLU A 1 96 ? -10.691 -3.791 20.073 1.00 97.81 96 GLU A C 1
ATOM 769 O O . GLU A 1 96 ? -11.625 -4.238 20.742 1.00 97.81 96 GLU A O 1
ATOM 774 N N . GLU A 1 97 ? -10.237 -2.544 20.197 1.00 97.12 97 GLU A N 1
ATOM 775 C CA . GLU A 1 97 ? -10.693 -1.585 21.207 1.00 97.12 97 GLU A CA 1
ATOM 776 C C . GLU A 1 97 ? -12.209 -1.361 21.141 1.00 97.12 97 GLU A C 1
ATOM 778 O O . GLU A 1 97 ? -12.901 -1.412 22.161 1.00 97.12 97 GLU A O 1
ATOM 783 N N . TYR A 1 98 ? -12.745 -1.169 19.934 1.00 97.19 98 TYR A N 1
ATOM 784 C CA . TYR A 1 98 ? -14.164 -0.871 19.722 1.00 97.19 98 TYR A CA 1
ATOM 785 C C . TYR A 1 98 ? -15.021 -2.124 19.476 1.00 97.19 98 TYR A C 1
ATOM 787 O O . TYR A 1 98 ? -16.236 -2.019 19.284 1.00 97.19 98 TYR A O 1
ATOM 795 N N . GLY A 1 99 ? -14.422 -3.319 19.486 1.00 97.56 99 GLY A N 1
ATOM 796 C CA . GLY A 1 99 ? -15.130 -4.589 19.313 1.00 97.56 99 GLY A CA 1
ATOM 797 C C . GLY A 1 99 ? -15.789 -4.737 17.939 1.00 97.56 99 GLY A C 1
ATOM 798 O O . GLY A 1 99 ? -16.960 -5.110 17.855 1.00 97.56 99 GLY A O 1
ATOM 799 N N . PHE A 1 100 ? -15.067 -4.416 16.862 1.00 98.38 100 PHE A N 1
ATOM 800 C CA . PHE A 1 100 ? -15.578 -4.513 15.495 1.00 98.38 100 PHE A CA 1
ATOM 801 C C . PHE A 1 100 ? -15.941 -5.970 15.129 1.00 98.38 100 PHE A C 1
ATOM 803 O O . PHE A 1 100 ? -15.068 -6.842 15.157 1.00 98.38 100 PHE A O 1
ATOM 810 N N . PRO A 1 101 ? -17.201 -6.264 14.740 1.00 97.94 101 PRO A N 1
ATOM 811 C CA . PRO A 1 101 ? -17.661 -7.643 14.562 1.00 97.94 101 PRO A CA 1
ATOM 812 C C . PRO A 1 101 ? -16.922 -8.455 13.490 1.00 97.94 101 PRO A C 1
ATOM 814 O O . PRO A 1 101 ? -16.765 -9.659 13.661 1.00 97.94 101 PRO A O 1
ATOM 817 N N . ALA A 1 102 ? -16.473 -7.815 12.405 1.00 97.88 102 ALA A N 1
ATOM 818 C CA . ALA A 1 102 ? -15.811 -8.475 11.274 1.00 97.88 102 ALA A CA 1
ATOM 819 C C . ALA A 1 102 ? -14.274 -8.362 11.326 1.00 97.88 102 ALA A C 1
ATOM 821 O O . ALA A 1 102 ? -13.607 -8.407 10.293 1.00 97.88 102 ALA A O 1
ATOM 822 N N . ARG A 1 103 ? -13.693 -8.184 12.526 1.00 98.12 103 ARG A N 1
ATOM 823 C CA . ARG A 1 103 ? -12.234 -8.086 12.726 1.00 98.12 103 ARG A CA 1
ATOM 824 C C . ARG A 1 103 ? -11.491 -9.285 12.134 1.00 98.12 103 ARG A C 1
ATOM 826 O O . ARG A 1 103 ? -10.440 -9.107 11.535 1.00 98.12 103 ARG A O 1
ATOM 833 N N . GLY A 1 104 ? -12.029 -10.496 12.304 1.00 98.12 104 GLY A N 1
ATOM 834 C CA . GLY A 1 104 ? -11.384 -11.725 11.838 1.00 98.12 104 GLY A CA 1
ATOM 835 C C . GLY A 1 104 ? -11.187 -11.740 10.324 1.00 98.12 104 GLY A C 1
ATOM 836 O O . GLY A 1 104 ? -10.071 -11.929 9.850 1.00 98.12 104 GLY A O 1
ATOM 837 N N . GLU A 1 105 ? -12.256 -11.488 9.572 1.00 98.25 105 GLU A N 1
ATOM 838 C CA . GLU A 1 105 ? -12.227 -11.400 8.113 1.00 98.25 105 GLU A CA 1
ATOM 839 C C . GLU A 1 105 ? -11.356 -10.234 7.633 1.00 98.25 105 GLU A C 1
ATOM 841 O O . GLU A 1 105 ? -10.627 -10.386 6.657 1.00 98.25 105 GLU A O 1
ATOM 846 N N . HIS A 1 106 ? -11.385 -9.101 8.342 1.00 98.50 106 HIS A N 1
ATOM 847 C CA . HIS A 1 106 ? -10.568 -7.935 8.016 1.00 98.50 106 HIS A CA 1
ATOM 848 C C . HIS A 1 106 ? -9.065 -8.232 8.126 1.00 98.50 106 HIS A C 1
ATOM 850 O O . HIS A 1 106 ? -8.337 -8.129 7.138 1.00 98.50 106 HIS A O 1
ATOM 856 N N . SER A 1 107 ? -8.615 -8.723 9.282 1.00 98.44 107 SER A N 1
ATOM 857 C CA . SER A 1 107 ? -7.212 -9.093 9.504 1.00 98.44 107 SER A CA 1
ATOM 858 C C . SER A 1 107 ? -6.712 -10.197 8.568 1.00 98.44 107 SER A C 1
ATOM 860 O O . SER A 1 107 ? -5.521 -10.278 8.272 1.00 98.44 107 SER A O 1
ATOM 862 N N . GLU A 1 108 ? -7.588 -11.085 8.093 1.00 98.62 108 GLU A N 1
ATOM 863 C CA . GLU A 1 108 ? -7.200 -12.096 7.105 1.00 98.62 108 GLU A CA 1
ATOM 864 C C . GLU A 1 108 ? -6.884 -11.483 5.734 1.00 98.62 108 GLU A C 1
ATOM 866 O O . GLU A 1 108 ? -5.912 -11.899 5.099 1.00 98.62 108 GLU A O 1
ATOM 871 N N . GLU A 1 109 ? -7.634 -10.473 5.281 1.00 98.56 109 GLU A N 1
ATOM 872 C CA . GLU A 1 109 ? -7.290 -9.745 4.051 1.00 98.56 109 GLU A CA 1
AT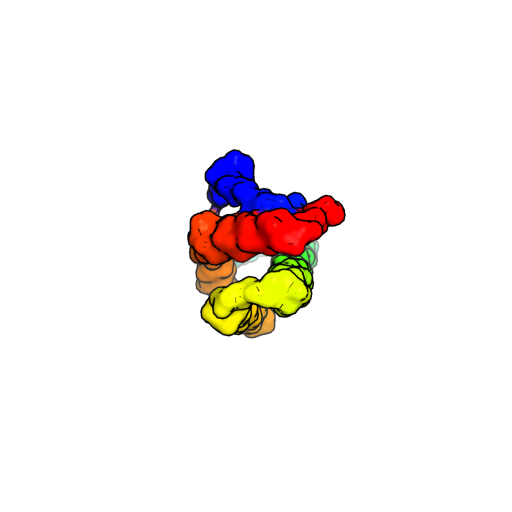OM 873 C C . GLU A 1 109 ? -5.973 -8.966 4.207 1.00 98.56 109 GLU A C 1
ATOM 875 O O . GLU A 1 109 ? -5.134 -9.018 3.301 1.00 98.56 109 GLU A O 1
ATOM 880 N N . HIS A 1 110 ? -5.717 -8.370 5.381 1.00 98.69 110 HIS A N 1
ATOM 881 C CA . HIS A 1 110 ? -4.418 -7.762 5.709 1.00 98.69 110 HIS A CA 1
ATOM 882 C C . HIS A 1 110 ? -3.269 -8.771 5.601 1.00 98.69 110 HIS A C 1
ATOM 884 O O . HIS A 1 110 ? -2.262 -8.523 4.937 1.00 98.69 110 HIS A O 1
ATOM 890 N N . ARG A 1 111 ? -3.404 -9.962 6.200 1.00 98.81 111 ARG A N 1
ATOM 891 C CA . ARG A 1 111 ? -2.358 -10.999 6.118 1.00 98.81 111 ARG A CA 1
ATOM 892 C C . ARG A 1 111 ? -2.074 -11.418 4.681 1.00 98.81 111 ARG A C 1
ATOM 894 O O . ARG A 1 111 ? -0.910 -11.616 4.331 1.00 98.81 111 ARG A O 1
ATOM 901 N N . ARG A 1 112 ? -3.110 -11.547 3.847 1.00 98.69 112 ARG A N 1
ATOM 902 C CA . ARG A 1 112 ? -2.960 -11.930 2.435 1.00 98.69 112 ARG A CA 1
ATOM 903 C C . ARG A 1 112 ? -2.201 -10.878 1.640 1.00 98.69 112 ARG A C 1
ATOM 905 O O . ARG A 1 112 ? -1.261 -11.240 0.935 1.00 98.69 112 ARG A O 1
ATOM 912 N N . VAL A 1 113 ? -2.568 -9.602 1.767 1.00 98.56 113 VAL A N 1
ATOM 913 C CA . VAL A 1 113 ? -1.866 -8.534 1.042 1.00 98.56 113 VAL A CA 1
ATOM 914 C C . VAL A 1 113 ? -0.435 -8.372 1.555 1.00 98.56 113 VAL A C 1
ATOM 916 O O . VAL A 1 113 ? 0.478 -8.264 0.746 1.00 98.56 113 VAL A O 1
ATOM 919 N N . LEU A 1 114 ? -0.194 -8.466 2.868 1.00 98.75 114 LEU A N 1
ATOM 920 C CA . LEU A 1 114 ? 1.158 -8.375 3.425 1.00 98.75 114 LEU A CA 1
ATOM 921 C C . LEU A 1 114 ? 2.052 -9.521 2.951 1.00 98.75 114 LEU A C 1
ATOM 923 O O . LEU A 1 114 ? 3.240 -9.309 2.708 1.00 98.75 114 LEU A O 1
ATOM 927 N N . GLN A 1 115 ? 1.511 -10.735 2.818 1.00 98.75 115 GLN A N 1
ATOM 928 C CA . GLN A 1 115 ? 2.263 -11.844 2.237 1.00 98.75 115 GLN A CA 1
ATOM 929 C C . GLN A 1 115 ? 2.589 -11.572 0.769 1.00 98.75 115 GLN A C 1
ATOM 931 O O . GLN A 1 115 ? 3.740 -11.718 0.369 1.00 98.75 115 GLN A O 1
ATOM 936 N N . TRP A 1 116 ? 1.613 -11.105 -0.008 1.00 98.56 116 TRP A N 1
ATOM 937 C CA . TRP A 1 116 ? 1.835 -10.749 -1.405 1.00 98.56 116 TRP A CA 1
ATOM 938 C C . TRP A 1 116 ? 2.904 -9.657 -1.561 1.00 98.56 116 TRP A C 1
ATOM 940 O O . TRP A 1 116 ? 3.835 -9.832 -2.338 1.00 98.56 116 TRP A O 1
ATOM 950 N N . MET A 1 117 ? 2.859 -8.588 -0.761 1.00 98.56 117 MET A N 1
ATOM 951 C CA . MET A 1 117 ? 3.880 -7.531 -0.771 1.00 98.56 117 MET A CA 1
ATOM 952 C C . MET A 1 117 ? 5.286 -8.068 -0.461 1.00 98.56 117 MET A C 1
ATOM 954 O O . MET A 1 117 ? 6.256 -7.663 -1.101 1.00 98.56 117 MET A O 1
ATOM 958 N N . LYS A 1 118 ? 5.412 -9.002 0.492 1.00 98.25 118 LYS A N 1
ATOM 959 C CA . LYS A 1 118 ? 6.691 -9.664 0.811 1.00 98.25 118 LYS A CA 1
ATOM 960 C C . LYS A 1 118 ? 7.202 -10.524 -0.342 1.00 98.25 118 LYS A C 1
ATOM 962 O O . LYS A 1 118 ? 8.414 -10.587 -0.555 1.00 98.25 118 LYS A O 1
ATOM 967 N N . ASP A 1 119 ? 6.305 -11.173 -1.077 1.00 97.56 119 ASP A N 1
ATOM 968 C CA . ASP A 1 119 ? 6.664 -11.975 -2.246 1.00 97.56 119 ASP A CA 1
ATOM 969 C C . ASP A 1 119 ? 7.186 -11.077 -3.382 1.00 97.56 119 ASP A C 1
ATOM 971 O O . ASP A 1 119 ? 8.213 -11.394 -3.983 1.00 97.56 119 ASP A O 1
ATOM 975 N N . GLU A 1 120 ? 6.552 -9.922 -3.617 1.00 97.12 120 GLU A N 1
ATOM 976 C CA . GLU A 1 120 ? 7.013 -8.924 -4.596 1.00 97.12 120 GLU A CA 1
ATOM 977 C C . GLU A 1 120 ? 8.374 -8.327 -4.206 1.00 97.12 120 GLU A C 1
ATOM 979 O O . GLU A 1 120 ? 9.269 -8.200 -5.041 1.00 97.12 120 GLU A O 1
ATOM 984 N N . HIS A 1 121 ? 8.579 -8.034 -2.920 1.00 94.50 121 HIS A N 1
ATOM 985 C CA . HIS A 1 121 ? 9.876 -7.593 -2.405 1.00 94.50 121 HIS A CA 1
ATOM 986 C C . HIS A 1 121 ? 10.954 -8.670 -2.576 1.00 94.50 121 HIS A C 1
ATOM 988 O O . HIS A 1 121 ? 12.068 -8.392 -3.011 1.00 94.50 121 HIS A O 1
ATOM 994 N N . SER A 1 122 ? 10.617 -9.930 -2.295 1.00 94.19 122 SER A N 1
ATOM 995 C CA . SER A 1 122 ? 11.534 -11.058 -2.484 1.00 94.19 122 SER A CA 1
ATOM 996 C C . SER A 1 122 ? 11.878 -11.284 -3.957 1.00 94.19 122 SER A C 1
ATOM 998 O O . SER A 1 122 ? 12.975 -11.752 -4.260 1.00 94.19 122 SER A O 1
ATOM 1000 N N . LEU A 1 123 ? 10.959 -10.984 -4.880 1.00 93.44 123 LEU A N 1
ATOM 1001 C CA . LEU A 1 123 ? 11.222 -11.041 -6.316 1.00 93.44 123 LEU A CA 1
ATOM 1002 C C . LEU A 1 123 ? 12.287 -10.014 -6.713 1.00 93.44 123 LEU A C 1
ATOM 1004 O O . LEU A 1 123 ? 13.256 -10.384 -7.374 1.00 93.44 123 LEU A O 1
ATOM 1008 N N . TRP A 1 124 ? 12.140 -8.770 -6.250 1.00 92.81 124 TRP A N 1
ATOM 1009 C CA . TRP A 1 124 ? 13.118 -7.708 -6.475 1.00 92.81 124 TRP A CA 1
ATOM 1010 C C . TRP A 1 124 ? 14.504 -8.069 -5.923 1.00 92.81 124 TRP A C 1
ATOM 1012 O O . TRP A 1 124 ? 15.476 -8.076 -6.675 1.00 92.81 124 TRP A O 1
ATOM 1022 N N . SER A 1 125 ? 14.597 -8.500 -4.659 1.00 88.38 125 SER A N 1
ATOM 1023 C CA . SER A 1 125 ? 15.887 -8.838 -4.034 1.00 88.38 125 SER A CA 1
ATOM 1024 C C . SER A 1 125 ? 16.597 -10.043 -4.677 1.00 88.38 125 SER A C 1
ATOM 1026 O O . SER A 1 125 ? 17.799 -10.226 -4.488 1.00 88.38 125 SER A O 1
ATOM 1028 N N . ARG A 1 126 ? 15.870 -10.910 -5.398 1.00 88.88 126 ARG A N 1
ATOM 1029 C CA . ARG A 1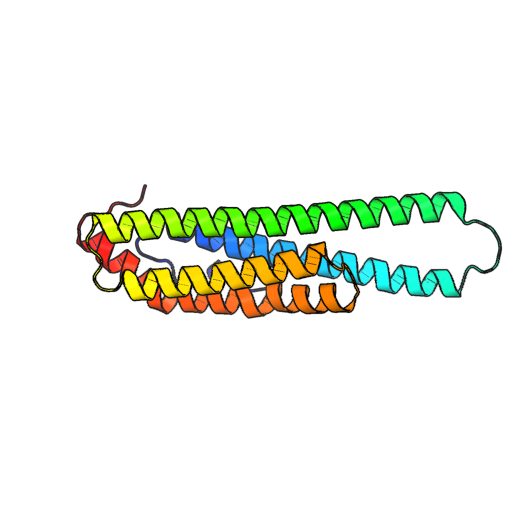 126 ? 16.438 -12.090 -6.073 1.00 88.88 126 ARG A CA 1
ATOM 1030 C C . ARG A 1 126 ? 17.011 -11.771 -7.443 1.00 88.88 126 ARG A C 1
ATOM 1032 O O . ARG A 1 126 ? 18.039 -12.338 -7.806 1.00 88.88 126 ARG A O 1
ATOM 1039 N N . ASP A 1 127 ? 16.293 -10.974 -8.221 1.00 81.56 127 ASP A N 1
ATOM 1040 C CA . ASP A 1 127 ? 16.638 -10.693 -9.605 1.00 81.56 127 ASP A CA 1
ATOM 1041 C C . ASP A 1 127 ? 16.027 -9.366 -10.040 1.00 81.56 127 ASP A C 1
ATOM 1043 O O . ASP A 1 127 ? 14.837 -9.275 -10.338 1.00 81.56 127 ASP A O 1
ATOM 1047 N N . CYS A 1 128 ? 16.867 -8.348 -10.167 1.00 84.69 128 CYS A N 1
ATOM 1048 C CA . CYS A 1 128 ? 16.504 -7.133 -10.863 1.00 84.69 128 CYS A CA 1
ATOM 1049 C C . CYS A 1 128 ? 16.666 -7.398 -12.364 1.00 84.69 128 CYS A C 1
ATOM 1051 O O . CYS A 1 128 ? 17.594 -6.859 -12.949 1.00 84.69 128 CYS A O 1
ATOM 1053 N N . SER A 1 129 ? 15.836 -8.209 -13.018 1.00 89.50 129 SER A N 1
ATOM 1054 C CA . SER A 1 129 ? 15.834 -8.359 -14.486 1.00 89.50 129 SER A CA 1
ATOM 1055 C C . SER A 1 129 ? 14.818 -7.424 -15.143 1.00 89.50 129 SER A C 1
ATOM 1057 O O . SER A 1 129 ? 13.990 -6.804 -14.478 1.00 89.50 129 SER A O 1
ATOM 1059 N N . ILE A 1 130 ? 14.869 -7.299 -16.473 1.00 90.56 130 ILE A N 1
ATOM 1060 C CA . ILE A 1 130 ? 13.848 -6.565 -17.244 1.00 90.56 130 ILE A CA 1
ATOM 1061 C C . ILE A 1 130 ? 12.452 -7.168 -17.016 1.00 90.56 130 ILE A C 1
ATOM 1063 O O . ILE A 1 130 ? 11.467 -6.434 -16.952 1.00 90.56 130 ILE A O 1
ATOM 1067 N N . GLU A 1 131 ? 12.352 -8.493 -16.881 1.00 93.38 131 GLU A N 1
ATOM 1068 C CA . GLU A 1 131 ? 11.085 -9.173 -16.602 1.00 93.38 131 GLU A CA 1
ATOM 1069 C C . GLU A 1 131 ? 10.556 -8.804 -15.212 1.00 93.38 131 GLU A C 1
ATOM 1071 O O . GLU A 1 131 ? 9.407 -8.368 -15.102 1.00 93.38 131 GLU A O 1
ATOM 1076 N N . THR A 1 132 ? 11.407 -8.868 -14.180 1.00 94.50 132 THR A N 1
ATOM 1077 C CA . THR A 1 132 ? 11.049 -8.437 -12.822 1.00 94.50 132 THR A CA 1
ATOM 1078 C C . THR A 1 132 ? 10.606 -6.977 -12.790 1.00 94.50 132 THR A C 1
ATOM 1080 O O . THR A 1 132 ? 9.553 -6.674 -12.231 1.00 94.50 132 THR A O 1
ATOM 1083 N N . ILE A 1 133 ? 11.352 -6.068 -13.428 1.00 94.50 133 ILE A N 1
ATOM 1084 C CA . ILE A 1 133 ? 10.995 -4.642 -13.464 1.00 94.50 133 ILE A CA 1
ATOM 1085 C C . ILE A 1 133 ? 9.630 -4.433 -14.125 1.00 94.50 133 ILE A C 1
ATOM 1087 O O . ILE A 1 133 ? 8.797 -3.703 -13.590 1.00 94.50 133 ILE A O 1
ATOM 1091 N N . ASN A 1 134 ? 9.363 -5.087 -15.259 1.00 94.69 134 ASN A N 1
ATOM 1092 C CA . ASN A 1 134 ? 8.066 -4.987 -15.931 1.00 94.69 134 ASN A CA 1
ATOM 1093 C C . ASN A 1 134 ? 6.922 -5.511 -15.054 1.00 94.69 134 ASN A C 1
ATOM 1095 O O . ASN A 1 134 ? 5.872 -4.872 -14.957 1.00 94.69 134 ASN A O 1
ATOM 1099 N N . HIS A 1 135 ? 7.119 -6.655 -14.397 1.00 95.81 135 HIS A N 1
ATOM 1100 C CA . HIS A 1 135 ? 6.129 -7.221 -13.481 1.00 95.81 135 HIS A CA 1
ATOM 1101 C C . HIS A 1 135 ? 5.844 -6.276 -12.307 1.00 95.81 135 HIS A C 1
ATOM 1103 O O . HIS A 1 135 ? 4.678 -5.969 -12.046 1.00 95.81 135 HIS A O 1
ATOM 1109 N N . LEU A 1 136 ? 6.884 -5.744 -11.658 1.00 96.69 136 LEU A N 1
ATOM 1110 C CA . LEU A 1 136 ? 6.742 -4.803 -10.544 1.00 96.69 136 LEU A CA 1
ATOM 1111 C C . LEU A 1 136 ? 6.134 -3.464 -10.987 1.00 96.69 136 LEU A C 1
ATOM 1113 O O . LEU A 1 136 ? 5.366 -2.850 -10.247 1.00 96.69 136 LEU A O 1
ATOM 1117 N N . SER A 1 137 ? 6.407 -3.028 -12.218 1.00 95.25 137 SER A N 1
ATOM 1118 C CA . SER A 1 137 ? 5.804 -1.827 -12.804 1.00 95.25 137 SER A CA 1
ATOM 1119 C C . SER A 1 137 ? 4.286 -2.004 -12.970 1.00 95.25 137 SER A C 1
ATOM 1121 O O . SER A 1 137 ? 3.507 -1.110 -12.634 1.00 95.25 137 SER A O 1
ATOM 1123 N N . ILE A 1 138 ? 3.823 -3.189 -13.388 1.00 95.69 138 ILE A N 1
ATOM 1124 C CA . ILE A 1 138 ? 2.388 -3.526 -13.440 1.00 95.69 138 ILE A CA 1
ATOM 1125 C C . ILE A 1 138 ? 1.791 -3.624 -12.030 1.00 95.69 138 ILE A C 1
ATOM 1127 O O . ILE A 1 138 ? 0.688 -3.129 -11.788 1.00 95.69 138 ILE A O 1
ATOM 1131 N N . TYR A 1 139 ? 2.510 -4.248 -11.096 1.00 97.19 139 TYR A N 1
ATOM 1132 C CA . TYR A 1 139 ? 2.110 -4.330 -9.692 1.00 97.19 139 TYR A CA 1
ATOM 1133 C C . TYR A 1 139 ? 1.842 -2.937 -9.098 1.00 97.19 139 TYR A C 1
ATOM 1135 O O . TYR A 1 139 ? 0.743 -2.691 -8.595 1.00 97.19 139 TYR A O 1
ATOM 1143 N N . ALA A 1 140 ? 2.803 -2.019 -9.234 1.00 96.62 140 ALA A N 1
ATOM 1144 C CA . ALA A 1 140 ? 2.755 -0.679 -8.657 1.00 96.62 140 ALA A CA 1
ATOM 1145 C C . ALA A 1 140 ? 1.734 0.245 -9.343 1.00 96.62 140 ALA A C 1
ATOM 1147 O O . ALA A 1 140 ? 1.191 1.143 -8.707 1.00 96.62 140 ALA A O 1
ATOM 1148 N N . ALA A 1 141 ? 1.452 0.041 -10.635 1.00 94.62 141 ALA A N 1
ATOM 1149 C CA . ALA A 1 141 ? 0.550 0.909 -11.394 1.00 94.62 141 ALA A CA 1
ATOM 1150 C C . ALA A 1 141 ? -0.915 0.473 -11.411 1.00 94.62 141 ALA A C 1
ATOM 1152 O O . ALA A 1 141 ? -1.784 1.313 -11.653 1.00 94.62 141 ALA A O 1
ATOM 1153 N N . ASP A 1 142 ? -1.178 -0.821 -11.227 1.00 94.81 142 ASP A N 1
ATOM 1154 C CA . ASP A 1 142 ? -2.510 -1.401 -11.394 1.00 94.81 142 ASP A CA 1
ATOM 1155 C C . ASP A 1 142 ? -2.889 -2.287 -10.211 1.00 94.81 142 ASP A C 1
ATOM 1157 O O . ASP A 1 142 ? -3.824 -1.962 -9.481 1.00 94.81 142 ASP A O 1
ATOM 1161 N N . ARG A 1 143 ? -2.163 -3.388 -9.981 1.00 96.69 143 ARG A N 1
ATOM 1162 C CA . ARG A 1 143 ? -2.638 -4.440 -9.069 1.00 96.6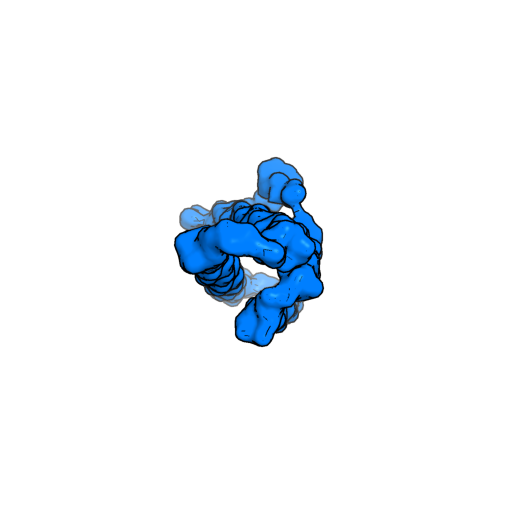9 143 ARG A CA 1
ATOM 1163 C C . ARG A 1 143 ? -2.775 -3.948 -7.629 1.00 96.69 143 ARG A C 1
ATOM 1165 O O . ARG A 1 143 ? -3.850 -4.101 -7.050 1.00 96.69 143 ARG A O 1
ATOM 1172 N N . PHE A 1 144 ? -1.720 -3.361 -7.062 1.00 97.75 144 PHE A N 1
ATOM 1173 C CA . PHE A 1 144 ? -1.740 -2.885 -5.676 1.00 97.75 144 PHE A CA 1
ATOM 1174 C C . PHE A 1 144 ? -2.687 -1.689 -5.490 1.00 97.75 144 PHE A C 1
ATOM 1176 O O . PHE A 1 144 ? -3.579 -1.787 -4.647 1.00 97.75 144 PHE A O 1
ATOM 1183 N N . PRO A 1 145 ? -2.624 -0.619 -6.311 1.00 96.00 145 PRO A N 1
ATOM 1184 C CA . PRO A 1 145 ? -3.567 0.494 -6.198 1.00 96.00 145 PRO A CA 1
ATOM 1185 C C . PRO A 1 145 ? -5.040 0.081 -6.336 1.00 96.00 145 PRO A C 1
ATOM 1187 O O . PRO A 1 145 ? -5.907 0.613 -5.644 1.00 96.00 145 PRO A O 1
ATOM 1190 N N . LYS A 1 146 ? -5.348 -0.880 -7.215 1.00 95.62 146 LYS A N 1
ATOM 1191 C CA . LYS A 1 146 ? -6.711 -1.392 -7.392 1.00 95.62 146 LYS A CA 1
ATOM 1192 C C . LYS A 1 146 ? -7.176 -2.223 -6.199 1.00 95.62 146 LYS A C 1
ATOM 1194 O O . LYS A 1 146 ? -8.341 -2.117 -5.818 1.00 95.62 146 LYS A O 1
ATOM 1199 N N . TRP A 1 147 ? -6.288 -3.037 -5.626 1.00 97.75 147 TRP A N 1
ATOM 1200 C CA . TRP A 1 147 ? -6.561 -3.748 -4.379 1.00 97.75 147 TRP A CA 1
ATOM 1201 C C . TRP A 1 147 ? -6.849 -2.755 -3.248 1.00 97.75 147 TRP A C 1
ATOM 1203 O O . TRP A 1 147 ? -7.909 -2.849 -2.633 1.00 97.75 147 TRP A O 1
ATOM 1213 N N . LEU A 1 148 ? -5.976 -1.759 -3.061 1.00 97.38 148 LEU A N 1
ATOM 1214 C CA . LEU A 1 148 ? -6.097 -0.752 -2.008 1.00 97.38 148 LEU A CA 1
ATOM 1215 C C . LEU A 1 148 ? -7.405 0.032 -2.144 1.00 97.38 148 LEU A C 1
ATOM 1217 O O . LEU A 1 148 ? -8.166 0.131 -1.192 1.00 97.38 148 LEU A O 1
ATOM 1221 N N . LEU A 1 149 ? -7.737 0.502 -3.350 1.00 96.25 149 LEU A N 1
ATOM 1222 C CA . LEU A 1 149 ? -9.013 1.176 -3.598 1.00 96.25 149 LEU A CA 1
ATOM 1223 C C . LEU A 1 149 ? -10.211 0.295 -3.225 1.00 96.25 149 LEU A C 1
ATOM 1225 O O . LEU A 1 149 ? -11.151 0.769 -2.592 1.00 96.25 149 LEU A O 1
ATOM 1229 N N . ASN A 1 150 ? -10.199 -0.977 -3.631 1.00 96.38 150 ASN A N 1
ATOM 1230 C CA . ASN A 1 150 ? -11.293 -1.889 -3.321 1.00 96.38 150 ASN A CA 1
ATOM 1231 C C . ASN A 1 150 ? -11.415 -2.133 -1.811 1.00 96.38 150 ASN A C 1
ATOM 1233 O O . ASN A 1 150 ? -12.528 -2.149 -1.290 1.00 96.38 150 ASN A O 1
ATOM 1237 N N . HIS A 1 151 ? -10.291 -2.302 -1.118 1.00 97.94 151 HIS A N 1
ATOM 1238 C CA . HIS A 1 151 ? -10.246 -2.470 0.330 1.00 97.94 151 HIS A CA 1
ATOM 1239 C C . HIS A 1 151 ? -10.850 -1.253 1.044 1.00 97.94 151 HIS A C 1
ATOM 1241 O O . HIS A 1 151 ? -11.839 -1.406 1.764 1.00 97.94 151 HIS A O 1
ATOM 1247 N N . ILE A 1 152 ? -10.417 -0.046 0.661 1.00 97.19 152 ILE A N 1
ATOM 1248 C CA . ILE A 1 152 ? -10.914 1.225 1.199 1.00 97.19 152 ILE A CA 1
ATOM 1249 C C . ILE A 1 152 ? -12.435 1.343 1.085 1.00 97.19 152 ILE A C 1
ATOM 1251 O O . ILE A 1 152 ? -13.140 1.621 2.062 1.00 97.19 152 ILE A O 1
ATOM 1255 N N . VAL A 1 153 ? -12.979 1.123 -0.115 1.00 96.25 153 VAL A N 1
ATOM 1256 C CA . VAL A 1 153 ? -14.413 1.354 -0.369 1.00 96.25 153 VAL A CA 1
ATOM 1257 C C . VAL A 1 153 ? -15.320 0.251 0.172 1.00 96.25 153 VAL A C 1
ATOM 1259 O O . VAL A 1 153 ? -16.532 0.456 0.243 1.00 96.25 153 VAL A O 1
ATOM 1262 N N . THR A 1 154 ? -14.776 -0.913 0.537 1.00 96.56 154 THR A N 1
ATOM 1263 C CA . THR A 1 154 ? -15.579 -2.054 1.004 1.00 96.56 154 THR A CA 1
ATOM 1264 C C . THR A 1 154 ? -15.398 -2.362 2.485 1.00 96.56 154 THR A C 1
ATOM 1266 O O . THR A 1 154 ? -16.397 -2.515 3.186 1.00 96.56 154 THR A O 1
ATOM 1269 N N . MET A 1 155 ? -14.166 -2.445 2.977 1.00 98.19 155 MET A N 1
ATOM 1270 C CA . MET A 1 155 ? -13.849 -2.918 4.326 1.00 98.19 155 MET A CA 1
ATOM 1271 C C . MET A 1 155 ? -13.585 -1.737 5.257 1.00 98.19 155 MET A C 1
ATOM 1273 O O . MET A 1 155 ? -14.295 -1.569 6.253 1.00 98.19 155 MET A O 1
ATOM 1277 N N . ASP A 1 156 ? -12.678 -0.850 4.866 1.00 98.25 156 ASP A N 1
ATOM 1278 C CA . ASP A 1 156 ? -12.206 0.276 5.678 1.00 98.25 156 ASP A CA 1
ATOM 1279 C C . ASP A 1 156 ? -13.327 1.277 5.923 1.00 98.25 156 ASP A C 1
ATOM 1281 O O . ASP A 1 156 ? -13.530 1.744 7.039 1.00 98.25 156 ASP A O 1
ATOM 1285 N N . THR A 1 157 ? -14.142 1.553 4.900 1.00 97.50 157 THR A N 1
ATOM 1286 C CA . THR A 1 157 ? -15.316 2.427 5.028 1.00 97.50 157 THR A CA 1
ATOM 1287 C C . THR A 1 157 ? -16.295 1.911 6.087 1.00 97.50 157 THR A C 1
ATOM 1289 O O . THR A 1 157 ? -16.832 2.698 6.877 1.00 97.50 157 THR A O 1
ATOM 1292 N N . VAL A 1 158 ? -16.537 0.596 6.126 1.00 97.44 158 VAL A N 1
ATOM 1293 C CA . VAL A 1 158 ? -17.447 -0.035 7.096 1.00 97.44 158 VAL A CA 1
ATOM 1294 C C . VAL A 1 158 ? -16.826 -0.027 8.489 1.00 97.44 158 VAL A C 1
ATOM 1296 O O . VAL A 1 158 ? -17.501 0.347 9.452 1.00 97.44 158 VAL A O 1
ATOM 1299 N N . MET A 1 159 ? -15.547 -0.388 8.588 1.00 97.75 159 MET A N 1
ATOM 1300 C CA . MET A 1 159 ? -14.790 -0.419 9.836 1.00 97.75 159 MET A CA 1
ATOM 1301 C C . MET A 1 159 ? -14.689 0.979 10.460 1.00 97.75 159 MET A C 1
ATOM 1303 O O . MET A 1 159 ? -15.165 1.187 11.577 1.00 97.75 159 MET A O 1
ATOM 1307 N N . ALA A 1 160 ? -14.217 1.974 9.710 1.00 97.38 160 ALA A N 1
ATOM 1308 C CA . ALA A 1 160 ? -14.095 3.355 10.166 1.00 97.38 160 ALA A CA 1
ATOM 1309 C C . ALA A 1 160 ? -15.449 3.939 10.593 1.00 97.38 160 ALA A C 1
ATOM 1311 O O . ALA A 1 160 ? -15.559 4.584 11.637 1.00 97.38 160 ALA A O 1
ATOM 1312 N N . SER A 1 161 ? -16.514 3.676 9.822 1.00 96.81 161 SER A N 1
ATOM 1313 C CA . SER A 1 161 ? -17.872 4.112 10.174 1.00 96.81 161 SER A CA 1
ATOM 1314 C C . SER A 1 161 ? -18.374 3.482 11.471 1.00 96.81 161 SER A C 1
ATOM 1316 O O . SER A 1 161 ? -19.087 4.138 12.234 1.00 96.81 161 SER A O 1
ATOM 1318 N N . TYR A 1 162 ? -18.052 2.209 11.711 1.00 97.62 162 TYR A N 1
ATOM 1319 C CA . TYR A 1 162 ? -18.390 1.528 12.953 1.00 97.62 162 TYR A CA 1
ATOM 1320 C C . TYR A 1 162 ? -17.640 2.163 14.124 1.00 97.62 162 TYR A C 1
ATOM 1322 O O . TYR A 1 162 ? -18.283 2.612 15.071 1.00 97.62 162 TYR A O 1
ATOM 1330 N N . ILE A 1 163 ? -16.316 2.275 14.036 1.00 96.94 163 ILE A N 1
ATOM 1331 C CA . ILE A 1 163 ? -15.466 2.815 15.105 1.00 96.94 163 ILE A CA 1
ATOM 1332 C C . ILE A 1 163 ? -15.877 4.243 15.473 1.00 96.94 163 ILE A C 1
ATOM 1334 O O . ILE A 1 163 ? -16.102 4.541 16.647 1.00 96.94 163 ILE A O 1
ATOM 1338 N N . HIS A 1 164 ? -16.109 5.097 14.474 1.00 95.69 164 HIS A N 1
ATOM 1339 C CA . HIS A 1 164 ? -16.562 6.469 14.692 1.00 95.69 164 HIS A CA 1
ATOM 1340 C C . HIS A 1 164 ? -17.874 6.545 15.495 1.00 95.69 164 HIS A C 1
ATOM 1342 O O . HIS A 1 164 ? -18.014 7.355 16.412 1.00 95.69 164 HIS A O 1
ATOM 1348 N N . ARG A 1 165 ? -18.842 5.663 15.210 1.00 96.00 165 ARG A N 1
ATOM 1349 C CA . ARG A 1 165 ? -20.127 5.610 15.936 1.00 96.00 165 ARG A CA 1
ATOM 1350 C C . ARG A 1 165 ? -19.995 5.105 17.372 1.00 96.00 165 ARG A C 1
ATOM 1352 O O . ARG A 1 165 ? -20.889 5.367 18.172 1.00 96.00 165 ARG A O 1
ATOM 1359 N N . HIS A 1 166 ? -18.912 4.401 17.688 1.00 95.62 166 HIS A N 1
ATOM 1360 C CA . HIS A 1 166 ? -18.631 3.865 19.020 1.00 95.62 166 HIS A CA 1
ATOM 1361 C C . HIS A 1 166 ? -17.686 4.765 19.832 1.00 95.62 166 HIS A C 1
ATOM 1363 O O . HIS A 1 166 ? -17.217 4.362 20.891 1.00 95.62 166 HIS A O 1
ATOM 1369 N N . GLY A 1 167 ? -17.464 6.005 19.381 1.00 91.38 167 GLY A N 1
ATOM 1370 C CA . GLY A 1 167 ? -16.688 7.011 20.106 1.00 91.38 167 GLY A CA 1
ATOM 1371 C C . GLY A 1 167 ? -15.224 7.108 19.684 1.00 91.38 167 GLY A C 1
ATOM 1372 O O . GLY A 1 167 ? -14.509 7.931 20.250 1.00 91.38 167 GLY A O 1
ATOM 1373 N N . GLY A 1 168 ? -14.797 6.337 18.679 1.00 87.44 168 GLY A N 1
ATOM 1374 C CA . GLY A 1 168 ? -13.466 6.456 18.098 1.00 87.44 168 GLY A CA 1
ATOM 1375 C C . GLY A 1 168 ? -13.277 7.817 17.446 1.00 87.44 168 GLY A C 1
ATOM 1376 O O . GLY A 1 168 ? -13.933 8.157 16.457 1.00 87.44 168 GLY A O 1
ATOM 1377 N N . THR A 1 169 ? -12.393 8.621 18.026 1.00 76.25 169 THR A N 1
ATOM 1378 C CA . THR A 1 169 ? -12.025 9.921 17.474 1.00 76.25 169 THR A CA 1
ATOM 1379 C C . THR A 1 169 ? -10.790 9.801 16.616 1.00 76.25 169 THR A C 1
ATOM 1381 O O . THR A 1 169 ? -9.806 9.170 16.988 1.00 76.25 169 THR A O 1
ATOM 1384 N N . SER A 1 170 ? -10.830 10.498 15.492 1.00 61.66 170 SER A N 1
ATOM 1385 C CA . SER A 1 170 ? -9.650 10.708 14.688 1.00 61.66 170 SER A CA 1
ATOM 1386 C C . SER A 1 170 ? -8.669 11.636 15.412 1.00 61.66 170 SER A C 1
ATOM 1388 O O . SER A 1 170 ? -9.037 12.771 15.716 1.00 61.66 170 SER A O 1
ATOM 1390 N N . LEU A 1 171 ? -7.443 11.172 15.667 1.00 51.81 171 LEU A N 1
ATOM 1391 C CA . LEU A 1 171 ? -6.311 12.035 16.029 1.00 51.81 171 LEU A CA 1
ATOM 1392 C C . LEU A 1 171 ? -5.602 12.587 14.777 1.00 51.81 171 LEU A C 1
ATOM 1394 O O . LEU A 1 171 ? -5.396 11.849 13.773 1.00 51.81 171 LEU A O 1
#

Sequence (171 aa):
MIDFECTPQVALEFMNREHRKAFDDANALKRLLDSALALRLFGASESQALDEFGDEIETEMEIKTSQLDSDEIEQLMQTLLSDTVRHFELEEESMEEYGFPARGEHSEEHRRVLQWMKDEHSLWSRDCSIETINHLSIYAADRFPKWLLNHIVTMDTVMASYIHRHGGTSL